Protein AF-A0A0D2MEE6-F1 (afdb_monomer_lite)

Sequence (130 aa):
MAEALAKGLINKGVVTPNQICCTDPVPARKELFKGFGAAAYDTSLEVVHNADVLFVAVKPQHVVVSIAAGVTVEKLLEAAGPEAHVVRVMPNTPCLVGETAAAMCVGGKVRGPRGGARGGVVRGPRVARG

Secondary structure (DSSP, 8-state):
-HHHHHHHHHHTTSS-GGG-EEE-SSHHHHHHHHTTT-EEESSHHHHHHH-SS----S----EEEE--TT--HHHHHHHH-TT-EEEEEE--GGGGGT--EEEEEEES---SS--S--EEEEEPP-----

Structure (mmCIF, N/CA/C/O backbone):
data_AF-A0A0D2MEE6-F1
#
_entry.id   AF-A0A0D2MEE6-F1
#
loop_
_atom_site.group_PDB
_atom_site.id
_atom_site.type_symbol
_atom_site.label_atom_id
_atom_site.label_alt_id
_atom_site.label_comp_id
_atom_site.label_asym_id
_atom_site.label_entity_id
_atom_site.label_seq_id
_atom_site.pdbx_PDB_ins_code
_atom_site.Cartn_x
_atom_site.Cartn_y
_atom_site.Cartn_z
_atom_site.occupancy
_atom_site.B_iso_or_equiv
_atom_site.auth_seq_id
_atom_site.auth_comp_id
_atom_site.auth_asym_id
_atom_site.auth_atom_id
_atom_site.pdbx_PDB_model_num
ATOM 1 N N . MET A 1 1 ? -1.990 13.237 4.046 1.00 82.06 1 MET A N 1
ATOM 2 C CA . MET A 1 1 ? -3.302 12.714 3.610 1.00 82.06 1 MET A CA 1
ATOM 3 C C . MET A 1 1 ? -3.801 11.628 4.555 1.00 82.06 1 MET A C 1
ATOM 5 O O . MET A 1 1 ? -4.826 11.862 5.174 1.00 82.06 1 MET A O 1
ATOM 9 N N . ALA A 1 2 ? -3.062 10.524 4.743 1.00 88.25 2 ALA A N 1
ATOM 10 C CA . ALA A 1 2 ? -3.450 9.425 5.643 1.00 88.25 2 ALA A CA 1
ATOM 11 C C . ALA A 1 2 ? -3.896 9.893 7.043 1.00 88.25 2 ALA A C 1
ATOM 13 O O . ALA A 1 2 ? -4.970 9.536 7.504 1.00 88.25 2 ALA A O 1
ATOM 14 N N . GLU A 1 3 ? -3.104 10.754 7.687 1.00 91.62 3 GLU A N 1
ATOM 15 C CA . GLU A 1 3 ? -3.421 11.305 9.011 1.00 91.62 3 GLU A CA 1
ATOM 16 C C . GLU A 1 3 ? -4.750 12.078 9.041 1.00 91.62 3 GLU A C 1
ATOM 18 O O . GLU A 1 3 ? -5.533 11.926 9.972 1.00 91.62 3 GLU A O 1
ATOM 23 N N . ALA A 1 4 ? -5.017 12.901 8.023 1.00 91.31 4 ALA A N 1
ATOM 24 C CA . ALA A 1 4 ? -6.242 13.694 7.953 1.00 91.31 4 ALA A CA 1
ATOM 25 C C . ALA A 1 4 ? -7.477 12.801 7.767 1.00 91.31 4 ALA A C 1
ATOM 27 O O . ALA A 1 4 ? -8.505 13.049 8.390 1.00 91.31 4 ALA A O 1
ATOM 28 N N . LEU A 1 5 ? -7.354 11.741 6.960 1.00 91.75 5 LEU A N 1
ATOM 29 C CA . LEU A 1 5 ? -8.396 10.725 6.804 1.00 91.75 5 LEU A CA 1
ATOM 30 C C . LEU A 1 5 ? -8.649 9.993 8.126 1.00 91.75 5 LEU A C 1
ATOM 32 O O . LEU A 1 5 ? -9.791 9.934 8.570 1.00 91.75 5 LEU A O 1
ATOM 36 N N . ALA A 1 6 ? -7.591 9.512 8.785 1.00 91.88 6 ALA A N 1
ATOM 37 C CA . ALA A 1 6 ? -7.693 8.819 10.067 1.00 91.88 6 ALA A CA 1
ATOM 38 C C . ALA A 1 6 ? -8.374 9.696 11.130 1.00 91.88 6 ALA A C 1
ATOM 40 O O . ALA A 1 6 ? -9.385 9.297 11.705 1.00 91.88 6 ALA A O 1
ATOM 41 N N . LYS A 1 7 ? -7.892 10.930 11.326 1.00 92.50 7 LYS A N 1
ATOM 42 C CA . LYS A 1 7 ? -8.497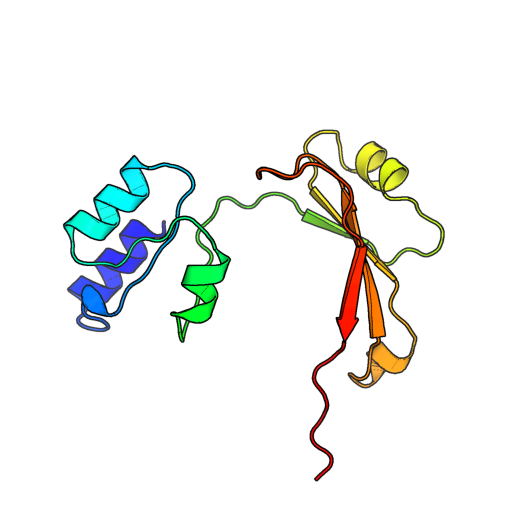 11.892 12.261 1.00 92.50 7 LYS A CA 1
ATOM 43 C C . LYS A 1 7 ? -9.943 12.224 11.892 1.00 92.50 7 LYS A C 1
ATOM 45 O O . LYS A 1 7 ? -10.784 12.316 12.777 1.00 92.50 7 LYS A O 1
ATOM 50 N N . GLY A 1 8 ? -10.250 12.380 10.604 1.00 94.06 8 GLY A N 1
ATOM 51 C CA . GLY A 1 8 ? -11.609 12.641 10.130 1.00 94.06 8 GLY A CA 1
ATOM 52 C C . GLY A 1 8 ? -12.580 11.507 10.464 1.00 94.06 8 GLY A C 1
ATOM 53 O O . GLY A 1 8 ? -13.661 11.771 10.988 1.00 94.06 8 GLY A O 1
ATOM 54 N N . LEU A 1 9 ? -12.182 10.256 10.214 1.00 92.75 9 LEU A N 1
ATOM 55 C CA . LEU A 1 9 ? -12.994 9.073 10.514 1.00 92.75 9 LEU A CA 1
ATOM 56 C C . LEU A 1 9 ? -13.197 8.881 12.023 1.00 92.75 9 LEU A C 1
ATOM 58 O O . LEU A 1 9 ? -14.319 8.603 12.447 1.00 92.75 9 LEU A O 1
ATOM 62 N N . ILE A 1 10 ? -12.148 9.101 12.824 1.00 93.69 10 ILE A N 1
ATOM 63 C CA . ILE A 1 10 ? -12.219 9.044 14.293 1.00 93.69 10 ILE A CA 1
ATOM 64 C C . ILE A 1 10 ? -13.158 10.129 14.828 1.00 93.69 10 ILE A C 1
ATOM 66 O O . ILE A 1 10 ? -14.085 9.834 15.577 1.00 93.69 10 ILE A O 1
ATOM 70 N N . ASN A 1 11 ? -12.985 11.381 14.395 1.00 94.56 11 ASN A N 1
ATOM 71 C CA . ASN A 1 11 ? -13.806 12.506 14.855 1.00 94.56 11 ASN A CA 1
ATOM 72 C C . ASN A 1 11 ? -15.286 12.362 14.470 1.00 94.56 11 ASN A C 1
ATOM 74 O O . ASN A 1 11 ? -16.155 12.913 15.142 1.00 94.56 11 ASN A O 1
ATOM 78 N N . LYS A 1 12 ? -15.584 11.648 13.379 1.00 95.06 12 LYS A N 1
ATOM 79 C CA . LYS A 1 12 ? -16.953 11.328 12.953 1.00 95.06 12 LYS A CA 1
ATOM 80 C C . LYS A 1 12 ? -17.519 10.067 13.615 1.00 95.06 12 LYS A C 1
ATOM 82 O O . LYS A 1 12 ? -18.669 9.738 13.348 1.00 95.06 12 LYS A O 1
ATOM 87 N N . GLY A 1 13 ? -16.742 9.379 14.454 1.00 92.94 13 GLY A N 1
ATOM 88 C CA . GLY A 1 13 ? -17.161 8.159 15.145 1.00 92.94 13 GLY A CA 1
ATOM 89 C C . GLY A 1 13 ? -17.337 6.948 14.226 1.00 92.94 13 GLY A C 1
ATOM 90 O O . GLY A 1 13 ? -18.000 5.993 14.613 1.00 92.94 13 GLY A O 1
ATOM 91 N N . VAL A 1 14 ? -16.774 6.980 13.012 1.00 94.25 14 VAL A N 1
ATOM 92 C CA . VAL A 1 14 ? -16.892 5.876 12.039 1.00 94.25 14 VAL A CA 1
ATOM 93 C C . VAL A 1 14 ? -16.017 4.695 12.452 1.00 94.25 14 VAL A C 1
ATOM 95 O O . VAL A 1 14 ? -16.391 3.543 12.256 1.00 94.25 14 VAL A O 1
ATOM 98 N N . VAL A 1 15 ? -14.852 4.987 13.030 1.00 93.88 15 VAL A N 1
ATOM 99 C CA . VAL A 1 15 ? -13.911 4.001 13.569 1.00 93.88 15 VAL A CA 1
ATOM 100 C C . VAL A 1 15 ? -13.319 4.521 14.873 1.00 93.88 15 VAL A C 1
ATOM 102 O O . VAL A 1 15 ? -13.171 5.729 15.067 1.00 93.88 15 VAL A O 1
ATOM 105 N N . THR A 1 16 ? -12.934 3.609 15.757 1.00 96.12 16 THR A N 1
ATOM 106 C CA . THR A 1 16 ? -12.096 3.912 16.923 1.00 96.12 16 THR A CA 1
ATOM 107 C C . THR A 1 16 ? -10.613 3.808 16.549 1.00 96.12 16 THR A C 1
ATOM 109 O O . THR A 1 16 ? -10.278 3.117 15.585 1.00 96.12 16 THR A O 1
ATOM 112 N N . PRO A 1 17 ? -9.687 4.449 17.285 1.00 94.38 17 PRO A N 1
ATOM 113 C CA . PRO A 1 17 ? -8.271 4.388 16.927 1.00 94.38 17 PRO A CA 1
ATOM 114 C C . PRO A 1 17 ? -7.681 2.975 16.860 1.00 94.38 17 PRO A C 1
ATOM 116 O O . PRO A 1 17 ? -6.898 2.690 15.959 1.00 94.38 17 PRO A O 1
ATOM 119 N N . ASN A 1 18 ? -8.125 2.070 17.738 1.00 94.94 18 ASN A N 1
ATOM 120 C CA . ASN A 1 18 ? -7.678 0.671 17.762 1.00 94.94 18 ASN A CA 1
ATOM 121 C C . ASN A 1 18 ? -8.131 -0.129 16.525 1.00 94.94 18 ASN A C 1
ATOM 123 O O . ASN A 1 18 ? -7.625 -1.220 16.287 1.00 94.94 18 ASN A O 1
ATOM 127 N N . GLN A 1 19 ? -9.081 0.397 15.744 1.00 94.75 19 GLN A N 1
ATOM 128 C CA . GLN A 1 19 ? -9.529 -0.177 14.468 1.00 94.75 19 GLN A CA 1
ATOM 129 C C . GLN A 1 19 ? -8.741 0.372 13.269 1.00 94.75 19 GLN A C 1
ATOM 131 O O . GLN A 1 19 ? -9.082 0.091 12.122 1.00 94.75 19 GLN A O 1
ATOM 136 N N . ILE A 1 20 ? -7.703 1.175 13.510 1.00 95.88 20 ILE A N 1
ATOM 137 C CA . ILE A 1 20 ? -6.815 1.693 12.474 1.00 95.88 20 ILE A CA 1
ATOM 138 C C . ILE A 1 20 ? -5.452 1.023 12.616 1.00 95.88 20 ILE A C 1
ATOM 140 O O . ILE A 1 20 ? -4.848 1.015 13.690 1.00 95.88 20 ILE A O 1
ATOM 144 N N . CYS A 1 21 ? -4.921 0.547 11.492 1.00 95.94 21 CYS A N 1
ATOM 145 C CA . CYS A 1 21 ? -3.516 0.198 11.365 1.00 95.94 21 CYS A CA 1
ATOM 146 C C . CYS A 1 21 ? -2.846 0.932 10.200 1.00 95.94 21 CYS A C 1
ATOM 148 O O . CYS A 1 21 ? -3.488 1.242 9.194 1.00 95.94 21 CYS A O 1
ATOM 150 N N . CYS A 1 22 ? -1.545 1.195 10.307 1.00 95.06 22 CYS A N 1
ATOM 151 C CA . CYS A 1 22 ? -0.787 1.873 9.262 1.00 95.06 22 CYS A CA 1
ATOM 152 C C . CYS A 1 22 ? 0.643 1.348 9.111 1.00 95.06 22 CYS A C 1
ATOM 154 O O . CYS A 1 22 ? 1.204 0.708 9.996 1.00 95.06 22 CYS A O 1
ATOM 156 N N . THR A 1 23 ? 1.278 1.722 8.007 1.00 94.38 23 THR A N 1
ATOM 157 C CA . THR A 1 23 ? 2.729 1.658 7.837 1.00 94.38 23 THR A CA 1
ATOM 158 C C . THR A 1 23 ? 3.180 2.905 7.087 1.00 94.38 23 THR A C 1
ATOM 160 O O . THR A 1 23 ? 2.443 3.438 6.255 1.00 94.38 23 THR A O 1
ATOM 163 N N . ASP A 1 24 ? 4.372 3.397 7.400 1.00 92.69 24 ASP A N 1
ATOM 164 C CA . ASP A 1 24 ? 4.991 4.514 6.695 1.00 92.69 24 ASP A CA 1
ATOM 165 C C . ASP A 1 24 ? 6.520 4.350 6.765 1.00 92.69 24 ASP A C 1
ATOM 167 O O . ASP A 1 24 ? 7.044 3.985 7.827 1.00 92.69 24 ASP A O 1
ATOM 171 N N . PRO A 1 25 ? 7.261 4.601 5.668 1.00 88.50 25 PRO A N 1
ATOM 172 C CA . PRO A 1 25 ? 8.723 4.550 5.680 1.00 88.50 25 PRO A CA 1
ATOM 173 C C . PRO A 1 25 ? 9.366 5.599 6.600 1.00 88.50 25 PRO A C 1
ATOM 175 O O . PRO A 1 25 ? 10.539 5.459 6.943 1.00 88.50 25 PRO A O 1
ATOM 178 N N . VAL A 1 26 ? 8.649 6.659 6.980 1.00 90.62 26 VAL A N 1
ATOM 179 C CA . VAL A 1 26 ? 9.125 7.698 7.898 1.00 90.62 26 VAL A CA 1
ATOM 180 C C . VAL A 1 26 ? 8.734 7.323 9.337 1.00 90.62 26 VAL A C 1
ATOM 182 O O . VAL A 1 26 ? 7.549 7.375 9.670 1.00 90.62 26 VAL A O 1
ATOM 185 N N . PRO A 1 27 ? 9.689 7.019 10.242 1.00 93.31 27 PRO A N 1
ATOM 186 C CA . PRO A 1 27 ? 9.378 6.577 11.608 1.00 93.31 27 PRO A CA 1
ATOM 187 C C . PRO A 1 27 ? 8.490 7.551 12.387 1.00 93.31 27 PRO A C 1
ATOM 189 O O . PRO A 1 27 ? 7.534 7.132 13.030 1.00 93.31 27 PRO A O 1
ATOM 192 N N . ALA A 1 28 ? 8.726 8.859 12.244 1.00 94.19 28 ALA A N 1
ATOM 193 C CA . ALA A 1 28 ? 7.911 9.891 12.886 1.00 94.19 28 ALA A CA 1
ATOM 194 C C . ALA A 1 28 ? 6.422 9.827 12.491 1.00 94.19 28 ALA A C 1
ATOM 196 O O . ALA A 1 28 ? 5.559 10.190 13.285 1.00 94.19 28 ALA A O 1
ATOM 197 N N . ARG A 1 29 ? 6.096 9.346 11.280 1.00 92.88 29 ARG A N 1
ATOM 198 C CA . ARG A 1 29 ? 4.704 9.156 10.843 1.00 92.88 29 ARG A CA 1
ATOM 199 C C . ARG A 1 29 ? 4.059 7.954 11.527 1.00 92.88 29 ARG A C 1
ATOM 201 O O . ARG A 1 29 ? 2.901 8.054 11.914 1.00 92.88 29 ARG A O 1
ATOM 208 N N . LYS A 1 30 ? 4.805 6.866 11.740 1.00 94.69 30 LYS A N 1
ATOM 209 C CA . LYS A 1 30 ? 4.330 5.716 12.526 1.00 94.69 30 LYS A CA 1
ATOM 210 C C . LYS A 1 30 ? 4.064 6.110 13.979 1.00 94.69 30 LYS A C 1
ATOM 212 O O . LYS A 1 30 ? 3.001 5.793 14.501 1.00 94.69 30 LYS A O 1
ATOM 217 N N . GLU A 1 31 ? 4.978 6.857 14.598 1.00 95.69 31 GLU A N 1
ATOM 218 C CA . GLU A 1 31 ? 4.803 7.341 15.976 1.00 95.69 31 GLU A CA 1
ATOM 219 C C . GLU A 1 31 ? 3.612 8.296 16.114 1.00 95.69 31 GLU A C 1
ATOM 221 O O . GLU A 1 31 ? 2.866 8.213 17.085 1.00 95.69 31 GLU A O 1
ATOM 226 N N . LEU A 1 32 ? 3.359 9.139 15.109 1.00 94.62 32 LEU A N 1
ATOM 227 C CA . LEU A 1 32 ? 2.168 9.988 15.078 1.00 94.62 32 LEU A CA 1
ATOM 228 C C . LEU A 1 32 ? 0.868 9.166 15.123 1.00 94.62 32 LEU A C 1
ATOM 230 O O . LEU A 1 32 ? -0.061 9.551 15.829 1.00 94.62 32 LEU A O 1
ATOM 234 N N . PHE A 1 33 ? 0.800 8.048 14.394 1.00 95.69 33 PHE A N 1
ATOM 235 C CA . PHE A 1 33 ? -0.371 7.164 14.390 1.00 95.69 33 PHE A CA 1
ATOM 236 C C . PHE A 1 33 ? -0.520 6.382 15.697 1.00 95.69 33 PHE A C 1
ATOM 238 O O . PHE A 1 33 ? -1.619 6.313 16.253 1.00 95.69 33 PHE A O 1
ATOM 245 N N . LYS A 1 34 ? 0.589 5.876 16.247 1.00 95.38 34 LYS A N 1
ATOM 246 C CA . LYS A 1 34 ? 0.598 5.287 17.594 1.00 95.38 34 LYS A CA 1
ATOM 247 C C . LYS A 1 34 ? 0.114 6.282 18.648 1.00 95.38 34 LYS A C 1
ATOM 249 O O . LYS A 1 34 ? -0.629 5.901 19.545 1.00 95.38 34 LYS A O 1
ATOM 254 N N . GLY A 1 35 ? 0.477 7.559 18.508 1.00 94.25 35 GLY A N 1
ATOM 255 C CA . GLY A 1 35 ? 0.121 8.631 19.438 1.00 94.25 35 GLY A CA 1
ATOM 256 C C . GLY A 1 35 ? -1.382 8.866 19.603 1.00 94.25 35 GLY A C 1
ATOM 257 O O . GLY A 1 35 ? -1.793 9.384 20.636 1.00 94.25 35 GLY A O 1
ATOM 258 N N . PHE A 1 36 ? -2.211 8.461 18.636 1.00 92.44 36 PHE A N 1
ATOM 259 C CA . PHE A 1 36 ? -3.668 8.476 18.791 1.00 92.44 36 PHE A CA 1
ATOM 260 C C . PHE A 1 36 ? -4.292 7.090 18.981 1.00 92.44 36 PHE A C 1
ATOM 262 O O . PHE A 1 36 ? -5.511 7.011 19.049 1.00 92.44 36 PHE A O 1
ATOM 269 N N . GLY A 1 37 ? -3.494 6.025 19.120 1.00 93.25 37 GLY A N 1
ATOM 270 C CA . GLY A 1 37 ? -3.958 4.670 19.448 1.00 93.25 37 GLY A CA 1
ATOM 271 C C . GLY A 1 37 ? -4.040 3.693 18.272 1.00 93.25 37 GLY A C 1
ATOM 272 O O . GLY A 1 37 ? -4.587 2.608 18.434 1.00 93.25 37 GLY A O 1
ATOM 273 N N . ALA A 1 38 ? -3.512 4.042 17.094 1.00 95.75 38 ALA A N 1
ATOM 274 C CA . ALA A 1 38 ? -3.477 3.127 15.953 1.00 95.75 38 ALA A CA 1
ATOM 275 C C . ALA A 1 38 ? -2.277 2.166 16.012 1.00 95.75 38 ALA A C 1
ATOM 277 O O . ALA A 1 38 ? -1.190 2.524 16.478 1.00 95.75 38 ALA A O 1
ATOM 278 N N . ALA A 1 39 ? -2.442 0.958 15.468 1.00 95.94 39 ALA A N 1
ATOM 279 C CA . ALA A 1 39 ? -1.334 0.023 15.282 1.00 95.94 39 ALA A CA 1
ATOM 280 C C . ALA A 1 39 ? -0.431 0.486 14.127 1.00 95.94 39 ALA A C 1
ATOM 282 O O . ALA A 1 39 ? -0.914 0.865 13.060 1.00 95.94 39 ALA A O 1
ATOM 283 N N . ALA A 1 40 ? 0.890 0.440 14.303 1.00 95.81 40 ALA A N 1
ATOM 284 C CA . ALA A 1 40 ? 1.834 0.800 13.248 1.00 95.81 40 ALA A CA 1
ATOM 285 C C . ALA A 1 40 ? 2.842 -0.323 13.000 1.00 95.81 40 ALA A C 1
ATOM 287 O O . ALA A 1 40 ? 3.522 -0.756 13.928 1.00 95.81 40 ALA A O 1
ATOM 288 N N . TYR A 1 41 ? 2.954 -0.741 11.740 1.00 95.44 41 TYR A N 1
ATOM 289 C CA . TYR A 1 41 ? 3.782 -1.862 11.298 1.00 95.44 41 TYR A CA 1
ATOM 290 C C . TYR A 1 41 ? 4.975 -1.412 10.451 1.00 95.44 41 TYR A C 1
ATOM 292 O O . TYR A 1 41 ? 4.987 -0.317 9.869 1.00 95.44 41 TYR A O 1
ATOM 300 N N . ASP A 1 42 ? 5.977 -2.283 10.345 1.00 89.31 42 ASP A N 1
ATOM 301 C CA . ASP A 1 42 ? 7.199 -2.019 9.584 1.00 89.31 42 ASP A CA 1
ATOM 302 C C . ASP A 1 42 ? 7.062 -2.348 8.098 1.00 89.31 42 ASP A C 1
ATOM 304 O O . ASP A 1 42 ? 7.781 -1.772 7.277 1.00 89.31 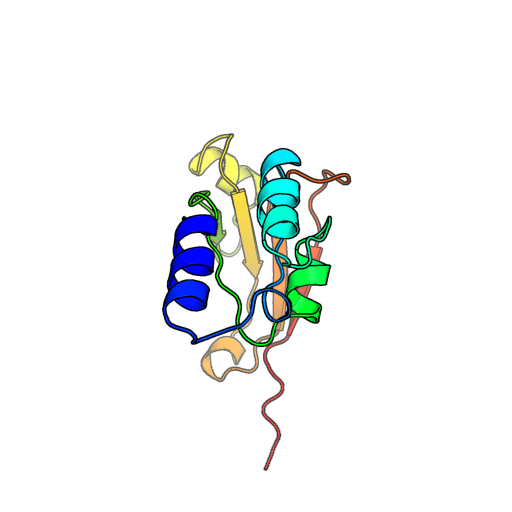42 ASP A O 1
ATOM 308 N N . THR A 1 43 ? 6.120 -3.222 7.733 1.00 82.75 43 THR A N 1
ATOM 309 C CA . THR A 1 43 ? 5.890 -3.605 6.339 1.00 82.75 43 THR A CA 1
ATOM 310 C C . THR A 1 43 ? 4.449 -3.378 5.888 1.00 82.75 43 THR A C 1
ATOM 312 O O . THR A 1 43 ? 3.491 -3.474 6.654 1.00 82.75 43 THR A O 1
ATOM 315 N N . SER A 1 44 ? 4.274 -3.123 4.588 1.00 85.75 44 SER A N 1
ATOM 316 C CA . SER A 1 44 ? 2.944 -3.035 3.971 1.00 85.75 44 SER A CA 1
ATOM 317 C C . SER A 1 44 ? 2.190 -4.360 3.985 1.00 85.75 44 SER A C 1
ATOM 319 O O . SER A 1 44 ? 0.965 -4.352 4.012 1.00 85.75 44 SER A O 1
ATOM 321 N N . LEU A 1 45 ? 2.906 -5.487 3.990 1.00 83.50 45 LEU A N 1
ATOM 322 C CA . LEU A 1 45 ? 2.295 -6.812 4.013 1.00 83.50 45 LEU A CA 1
ATOM 323 C C . LEU A 1 45 ? 1.538 -7.050 5.326 1.00 83.50 45 LEU A C 1
ATOM 325 O O . LEU A 1 45 ? 0.416 -7.544 5.299 1.00 83.50 45 LEU A O 1
ATOM 329 N N . GLU A 1 46 ? 2.105 -6.631 6.458 1.00 88.88 46 GLU A N 1
ATOM 330 C CA . GLU A 1 46 ? 1.438 -6.719 7.762 1.00 88.88 46 GLU A CA 1
ATOM 331 C C . GLU A 1 46 ? 0.148 -5.893 7.805 1.00 88.88 46 GLU A C 1
ATOM 333 O O . GLU A 1 46 ? -0.871 -6.389 8.274 1.00 88.88 46 GLU A O 1
ATOM 338 N N . VAL A 1 47 ? 0.149 -4.672 7.258 1.00 89.31 47 VAL A N 1
ATOM 339 C CA . VAL A 1 47 ? -1.071 -3.847 7.168 1.00 89.31 47 VAL A CA 1
ATOM 340 C C . VAL A 1 47 ? -2.140 -4.539 6.327 1.00 89.31 47 VAL A C 1
ATOM 342 O O . VAL A 1 47 ? -3.288 -4.606 6.745 1.00 89.31 47 VAL A O 1
ATOM 345 N N . VAL A 1 48 ? -1.770 -5.082 5.164 1.00 83.44 48 VAL A N 1
ATOM 346 C CA . VAL A 1 48 ? -2.713 -5.779 4.272 1.00 83.44 48 VAL A CA 1
ATOM 347 C C . VAL A 1 48 ? -3.324 -7.008 4.946 1.00 83.44 48 VAL A C 1
ATOM 349 O O . VAL A 1 48 ? -4.497 -7.287 4.736 1.00 83.44 48 VAL A O 1
ATOM 352 N N . HIS A 1 49 ? -2.561 -7.728 5.771 1.00 88.12 49 HIS A N 1
ATOM 353 C CA . HIS A 1 49 ? -3.078 -8.889 6.496 1.00 88.12 49 HIS A CA 1
ATOM 354 C C . HIS A 1 49 ? -4.018 -8.540 7.655 1.00 88.12 49 HIS A C 1
ATOM 356 O O . HIS A 1 49 ? -4.837 -9.380 8.016 1.00 88.12 49 HIS A O 1
ATOM 362 N N . ASN A 1 50 ? -3.898 -7.347 8.241 1.00 87.06 50 ASN A N 1
ATOM 363 C CA . ASN A 1 50 ? -4.671 -6.938 9.420 1.00 87.06 50 ASN A CA 1
ATOM 364 C C . ASN A 1 50 ? -5.798 -5.936 9.100 1.00 87.06 50 ASN A C 1
ATOM 366 O O . ASN A 1 50 ? -6.470 -5.478 10.021 1.00 87.06 50 ASN A O 1
ATOM 370 N N . ALA A 1 51 ? -5.997 -5.568 7.830 1.00 84.19 51 ALA A N 1
ATOM 371 C CA . ALA A 1 51 ? -6.988 -4.577 7.418 1.00 84.19 51 ALA A CA 1
ATOM 372 C C . ALA A 1 51 ? -8.104 -5.195 6.567 1.00 84.19 51 ALA A C 1
ATOM 374 O O . ALA A 1 51 ? -7.831 -5.834 5.553 1.00 84.19 51 ALA A O 1
ATOM 375 N N . ASP A 1 52 ? -9.358 -4.900 6.915 1.00 86.94 52 ASP A N 1
ATOM 376 C CA . ASP A 1 52 ? -10.522 -5.225 6.076 1.00 86.94 52 ASP A CA 1
ATOM 377 C C . ASP A 1 52 ? -10.684 -4.238 4.906 1.00 86.94 52 ASP A C 1
ATOM 379 O O . ASP A 1 52 ? -11.140 -4.594 3.819 1.00 86.94 52 ASP A O 1
ATOM 383 N N . VAL A 1 53 ? -10.300 -2.973 5.119 1.00 88.06 53 VAL A N 1
ATOM 384 C CA . VAL A 1 53 ? -10.372 -1.890 4.128 1.00 88.06 53 VAL A CA 1
ATOM 385 C C . VAL A 1 53 ? -9.029 -1.172 4.064 1.00 88.06 53 VAL A C 1
ATOM 387 O O . VAL A 1 53 ? -8.513 -0.701 5.077 1.00 88.06 53 VAL A O 1
ATOM 390 N N . LEU A 1 54 ? -8.471 -1.046 2.856 1.00 87.38 54 LEU A N 1
ATOM 391 C CA . LEU A 1 54 ? -7.153 -0.452 2.636 1.00 87.38 54 LEU A CA 1
ATOM 392 C C . LEU A 1 54 ? -7.245 0.929 1.975 1.00 87.38 54 LEU A C 1
ATOM 394 O O . LEU A 1 54 ? -7.734 1.066 0.855 1.00 87.38 54 LEU A O 1
ATOM 398 N N . PHE A 1 55 ? -6.667 1.941 2.628 1.00 83.69 55 PHE A N 1
ATOM 399 C CA . PHE A 1 55 ? -6.447 3.267 2.047 1.00 83.69 55 PHE A CA 1
ATOM 400 C C . PHE A 1 55 ? -4.977 3.448 1.662 1.00 83.69 55 PHE A C 1
ATOM 402 O O . PHE A 1 55 ? -4.104 3.595 2.518 1.00 83.69 55 PHE A O 1
ATOM 409 N N . VAL A 1 56 ? -4.692 3.492 0.361 1.00 83.69 56 VAL A N 1
ATOM 410 C CA . VAL A 1 56 ? -3.336 3.729 -0.152 1.00 83.69 56 VAL A CA 1
ATOM 411 C C . VAL A 1 56 ? -3.105 5.234 -0.306 1.00 83.69 56 VAL A C 1
ATOM 413 O O . VAL A 1 56 ? -3.412 5.830 -1.332 1.00 83.69 56 VAL A O 1
ATOM 416 N N . ALA A 1 57 ? -2.569 5.863 0.741 1.00 83.56 57 ALA A N 1
ATOM 417 C CA . ALA A 1 57 ? -2.358 7.314 0.820 1.00 83.56 57 ALA A CA 1
ATOM 418 C C . ALA A 1 57 ? -0.878 7.719 0.656 1.00 83.56 57 ALA A C 1
ATOM 420 O O . ALA A 1 57 ? -0.370 8.586 1.376 1.00 83.56 57 ALA A O 1
ATOM 421 N N . VAL A 1 58 ? -0.182 7.074 -0.283 1.00 82.44 58 VAL A N 1
ATOM 422 C CA . VAL A 1 58 ? 1.206 7.390 -0.657 1.00 82.44 58 VAL A CA 1
ATOM 423 C C . VAL A 1 58 ? 1.246 8.424 -1.783 1.00 82.44 58 VAL A C 1
ATOM 425 O O . VAL A 1 58 ? 0.264 8.617 -2.499 1.00 82.44 58 VAL A O 1
ATOM 428 N N . LYS A 1 59 ? 2.386 9.104 -1.962 1.00 72.19 59 LYS A N 1
ATOM 429 C CA . LYS A 1 59 ? 2.586 9.930 -3.163 1.00 72.19 59 LYS A CA 1
ATOM 430 C C . LYS A 1 59 ? 2.484 9.028 -4.401 1.00 72.19 59 LYS A C 1
ATOM 432 O O . LYS A 1 59 ? 3.077 7.948 -4.366 1.00 72.19 59 LYS A O 1
ATOM 437 N N . PRO A 1 60 ? 1.802 9.455 -5.478 1.00 60.06 60 PRO A N 1
ATOM 438 C CA . PRO A 1 60 ? 1.812 8.709 -6.725 1.00 60.06 60 PRO A CA 1
ATOM 439 C C . PRO A 1 60 ? 3.258 8.609 -7.214 1.00 60.06 60 PRO A C 1
ATOM 441 O O . PRO A 1 60 ? 3.895 9.601 -7.561 1.00 60.06 60 PRO A O 1
ATOM 444 N N . GLN A 1 61 ? 3.794 7.399 -7.168 1.00 62.47 61 GLN A N 1
ATOM 445 C CA . GLN A 1 61 ? 4.992 7.024 -7.896 1.00 62.47 61 GLN A CA 1
ATOM 446 C C . GLN A 1 61 ? 4.487 6.565 -9.260 1.00 62.47 61 GLN A C 1
ATOM 448 O O . GLN A 1 61 ? 3.597 5.718 -9.321 1.00 62.47 61 GLN A O 1
ATOM 453 N N . HIS A 1 62 ? 4.969 7.160 -10.351 1.00 66.31 62 HIS A N 1
ATOM 454 C CA . HIS A 1 62 ? 4.583 6.699 -11.681 1.00 66.31 62 HIS A CA 1
ATOM 455 C C . HIS A 1 62 ? 5.093 5.267 -11.860 1.00 66.31 62 HIS A C 1
ATOM 457 O O . HIS A 1 62 ? 6.301 5.027 -11.930 1.00 66.31 62 HIS A O 1
ATOM 463 N N . VAL A 1 63 ? 4.158 4.317 -11.880 1.00 75.00 63 VAL A N 1
ATOM 464 C CA . VAL A 1 63 ? 4.432 2.917 -12.189 1.00 75.00 63 VAL A CA 1
ATOM 465 C C . VAL A 1 63 ? 4.033 2.676 -13.636 1.00 75.00 63 VAL A C 1
ATOM 467 O O . VAL A 1 63 ? 2.863 2.793 -13.994 1.00 75.00 63 VAL A O 1
ATOM 470 N N . VAL A 1 64 ? 5.006 2.331 -14.468 1.00 79.31 64 VAL A N 1
ATOM 471 C CA . VAL A 1 64 ? 4.783 1.912 -15.848 1.00 79.31 64 VAL A CA 1
ATOM 472 C C . VAL A 1 64 ? 4.477 0.423 -15.849 1.00 79.31 64 VAL A C 1
ATOM 474 O O . VAL A 1 64 ? 5.333 -0.393 -15.513 1.00 79.31 64 VAL A O 1
ATOM 477 N N . VAL A 1 65 ? 3.256 0.063 -16.241 1.00 85.06 65 VAL A N 1
ATOM 478 C CA . VAL A 1 65 ? 2.859 -1.334 -16.438 1.00 85.06 65 VAL A CA 1
ATOM 479 C C . VAL A 1 65 ? 2.868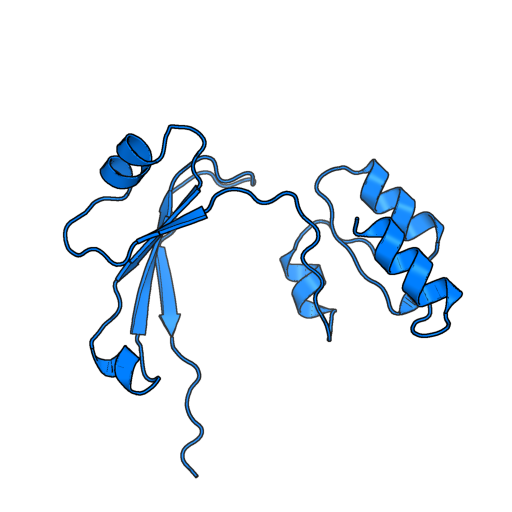 -1.642 -17.930 1.00 85.06 65 VAL A C 1
ATOM 481 O O . VAL A 1 65 ? 2.205 -0.954 -18.701 1.00 85.06 65 VAL A O 1
ATOM 484 N N . SER A 1 66 ? 3.609 -2.668 -18.351 1.00 83.88 66 SER A N 1
ATOM 485 C CA . SER A 1 66 ? 3.700 -3.060 -19.763 1.00 83.88 66 SER A CA 1
ATOM 486 C C . SER A 1 66 ? 3.349 -4.526 -19.973 1.00 83.88 66 SER A C 1
ATOM 488 O O . SER A 1 66 ? 3.909 -5.400 -19.313 1.00 83.88 66 SER A O 1
ATOM 490 N N . ILE A 1 67 ? 2.466 -4.779 -20.943 1.00 88.62 67 ILE A N 1
ATOM 491 C CA . ILE A 1 67 ? 2.143 -6.117 -21.464 1.00 88.62 67 ILE A CA 1
ATOM 492 C C . ILE A 1 67 ? 2.765 -6.394 -22.838 1.00 88.62 67 ILE A C 1
ATOM 494 O O . ILE A 1 67 ? 2.459 -7.402 -23.472 1.00 88.62 67 ILE A O 1
ATOM 498 N N . ALA A 1 68 ? 3.620 -5.488 -23.323 1.00 85.69 68 ALA A N 1
ATOM 499 C CA . ALA A 1 68 ? 4.189 -5.584 -24.658 1.00 85.69 68 ALA A CA 1
ATOM 500 C C . ALA A 1 68 ? 5.091 -6.825 -24.787 1.00 85.69 68 ALA A C 1
ATOM 502 O O . ALA A 1 68 ? 6.085 -6.994 -24.068 1.00 85.69 68 ALA A O 1
ATOM 503 N N . ALA A 1 69 ? 4.751 -7.698 -25.736 1.00 84.62 69 ALA A N 1
ATOM 504 C CA . ALA A 1 69 ? 5.573 -8.849 -26.077 1.00 84.62 69 ALA A CA 1
ATOM 505 C C . ALA A 1 69 ? 6.924 -8.384 -26.651 1.00 84.62 69 ALA A C 1
ATOM 507 O O . ALA A 1 69 ? 6.997 -7.419 -27.406 1.00 84.62 69 ALA A O 1
ATOM 508 N N . GLY A 1 70 ? 8.011 -9.059 -26.271 1.00 85.56 70 GLY A N 1
ATOM 509 C CA . GLY A 1 70 ? 9.357 -8.768 -26.788 1.00 85.56 70 GLY A CA 1
ATOM 510 C C . GLY A 1 70 ? 10.038 -7.487 -26.273 1.00 85.56 70 GLY A C 1
ATOM 511 O O . GLY A 1 70 ? 11.204 -7.270 -26.593 1.00 85.56 70 GLY A O 1
ATOM 512 N N . VAL A 1 71 ? 9.385 -6.660 -25.448 1.00 89.12 71 VAL A N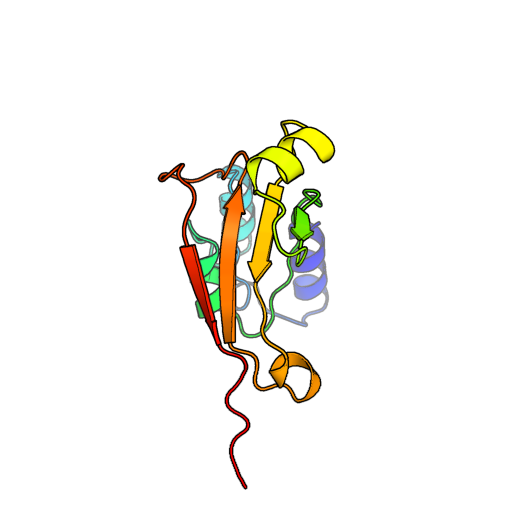 1
ATOM 513 C CA . VAL A 1 71 ? 9.999 -5.436 -24.894 1.00 89.12 71 VAL A CA 1
ATOM 514 C C . VAL A 1 71 ? 10.599 -5.712 -23.519 1.00 89.12 71 VAL A C 1
ATOM 516 O O . VAL A 1 71 ? 9.883 -6.089 -22.597 1.00 89.12 71 VAL A O 1
ATOM 519 N N . THR A 1 72 ? 11.912 -5.544 -23.364 1.00 88.56 72 THR A N 1
ATOM 520 C CA . THR A 1 72 ? 12.599 -5.832 -22.096 1.00 88.56 72 THR A CA 1
ATOM 52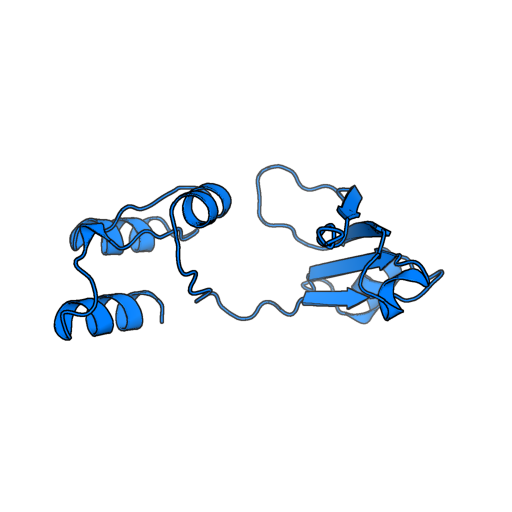1 C C . THR A 1 72 ? 12.370 -4.745 -21.046 1.00 88.56 72 THR A C 1
ATOM 523 O O . THR A 1 72 ? 11.981 -3.623 -21.368 1.00 88.56 72 THR A O 1
ATOM 526 N N . VAL A 1 73 ? 12.603 -5.077 -19.772 1.00 86.31 73 VAL A N 1
ATOM 527 C CA . VAL A 1 73 ? 12.445 -4.122 -18.662 1.00 86.31 73 VAL A CA 1
ATOM 528 C C . VAL A 1 73 ? 13.432 -2.962 -18.800 1.00 86.31 73 VAL A C 1
ATOM 530 O O . VAL A 1 73 ? 13.081 -1.827 -18.502 1.00 86.31 73 VAL A O 1
ATOM 533 N N . GLU A 1 74 ? 14.624 -3.222 -19.329 1.00 87.75 74 GLU A N 1
ATOM 534 C CA . GLU A 1 74 ? 15.665 -2.223 -19.580 1.00 87.75 74 GLU A CA 1
ATOM 535 C C . GLU A 1 74 ? 15.197 -1.187 -20.606 1.00 87.75 74 GLU A C 1
ATOM 537 O O . GLU A 1 74 ? 15.283 0.007 -20.342 1.00 87.75 74 GLU A O 1
ATOM 542 N N . LYS A 1 75 ? 14.602 -1.632 -21.724 1.00 88.88 75 LYS A N 1
ATOM 543 C CA . LYS A 1 75 ? 14.028 -0.732 -22.740 1.00 88.88 75 LYS A CA 1
ATOM 544 C C . LYS A 1 75 ? 12.871 0.102 -22.190 1.00 88.88 75 LYS A C 1
ATOM 546 O O . LYS A 1 75 ? 12.702 1.258 -22.563 1.00 88.88 75 LYS A O 1
ATOM 551 N N . LEU A 1 76 ? 12.065 -0.482 -21.302 1.00 86.69 76 LEU A N 1
ATOM 552 C CA . LEU A 1 76 ? 10.976 0.238 -20.638 1.00 86.69 76 LEU A CA 1
ATOM 553 C C . LEU A 1 76 ? 11.511 1.301 -19.676 1.00 86.69 76 LEU A C 1
ATOM 555 O O . LEU A 1 76 ? 10.958 2.393 -19.630 1.00 86.69 76 LEU A O 1
ATOM 559 N N . LEU A 1 77 ? 12.580 1.007 -18.934 1.00 86.25 77 LEU A N 1
ATOM 560 C CA . LEU A 1 77 ? 13.229 1.967 -18.039 1.00 86.25 77 LEU A CA 1
ATOM 561 C C . LEU A 1 77 ? 13.922 3.095 -18.811 1.00 86.25 77 LEU A C 1
ATOM 563 O O . LEU A 1 77 ? 13.811 4.251 -18.413 1.00 86.25 77 LEU A O 1
ATOM 567 N N . GLU A 1 78 ? 14.584 2.780 -19.926 1.00 87.38 78 GLU A N 1
ATOM 568 C CA . GLU A 1 78 ? 15.191 3.777 -20.817 1.00 87.38 78 GLU A CA 1
ATOM 569 C C . GLU A 1 78 ? 14.139 4.766 -21.341 1.00 87.38 78 GLU A C 1
ATOM 571 O O . GLU A 1 78 ? 14.347 5.976 -21.292 1.00 87.38 78 GLU A O 1
ATOM 576 N N . ALA A 1 79 ? 12.975 4.261 -21.762 1.00 85.81 79 ALA A N 1
ATOM 577 C CA . ALA A 1 79 ? 11.883 5.092 -22.262 1.00 85.81 79 ALA A CA 1
ATOM 578 C C . ALA A 1 79 ? 11.134 5.859 -21.155 1.00 85.81 79 ALA A C 1
ATOM 580 O O . ALA A 1 79 ? 10.705 6.992 -21.369 1.00 85.81 79 ALA A O 1
ATOM 581 N N . ALA A 1 80 ? 10.942 5.248 -19.983 1.00 82.12 80 ALA A N 1
ATOM 582 C CA . ALA A 1 80 ? 10.172 5.828 -18.881 1.00 82.12 80 ALA A CA 1
ATOM 583 C C . ALA A 1 80 ? 10.983 6.794 -18.000 1.00 82.12 80 ALA A C 1
ATOM 585 O O . ALA A 1 80 ? 10.403 7.582 -17.251 1.00 82.12 80 ALA A O 1
ATOM 586 N N . GLY A 1 81 ? 12.312 6.735 -18.087 1.00 78.94 81 GLY A N 1
ATOM 587 C CA . GLY A 1 81 ? 13.238 7.534 -17.297 1.00 78.94 81 GLY A CA 1
ATOM 588 C C . GLY A 1 81 ? 13.810 6.785 -16.083 1.00 78.94 81 GLY A C 1
ATOM 589 O O . GLY A 1 81 ? 13.204 5.847 -15.562 1.00 78.94 81 GLY A O 1
ATOM 590 N N . PRO A 1 82 ? 14.981 7.220 -15.582 1.00 69.38 82 PRO A N 1
ATOM 591 C CA . PRO A 1 82 ? 15.781 6.475 -14.601 1.00 69.38 82 PRO A CA 1
ATOM 592 C C . PRO A 1 82 ? 15.132 6.328 -13.215 1.00 69.38 82 PRO A C 1
ATOM 594 O O . PRO A 1 82 ? 15.501 5.436 -12.453 1.00 69.38 82 PRO A O 1
ATOM 597 N N . GLU A 1 83 ? 14.159 7.178 -12.882 1.00 74.44 83 GLU A N 1
ATOM 598 C CA . GLU A 1 83 ? 13.411 7.119 -11.618 1.00 74.44 83 GLU A CA 1
ATOM 599 C C . GLU A 1 83 ? 12.062 6.388 -11.755 1.00 74.44 83 GLU A C 1
ATOM 601 O O . GLU A 1 83 ? 11.301 6.314 -10.791 1.00 74.44 83 GLU A O 1
ATOM 606 N N . ALA A 1 84 ? 11.742 5.847 -12.936 1.00 76.81 84 ALA A N 1
ATOM 607 C CA . ALA A 1 84 ? 10.497 5.125 -13.155 1.00 76.81 84 ALA A CA 1
ATOM 608 C C . ALA A 1 84 ? 10.498 3.760 -12.454 1.00 76.81 84 ALA A C 1
ATOM 610 O O . ALA A 1 84 ? 11.497 3.036 -12.418 1.00 76.81 84 ALA A O 1
ATOM 611 N N . HIS A 1 85 ? 9.331 3.374 -11.944 1.00 80.50 85 HIS A N 1
ATOM 612 C CA . HIS A 1 85 ? 9.078 2.013 -11.490 1.00 80.50 85 HIS A CA 1
ATOM 613 C C . HIS A 1 85 ? 8.381 1.257 -12.616 1.00 80.50 85 HIS A C 1
ATOM 615 O O . HIS A 1 85 ? 7.343 1.701 -13.098 1.00 80.50 85 HIS A O 1
ATOM 621 N N . VAL A 1 86 ? 8.926 0.120 -13.042 1.00 81.75 86 VAL A N 1
ATOM 622 C CA . VAL A 1 86 ? 8.369 -0.661 -14.153 1.00 81.75 86 VAL A CA 1
ATOM 623 C C . VAL A 1 86 ? 7.881 -2.011 -13.647 1.00 81.75 86 VAL A C 1
ATOM 625 O O . VAL A 1 86 ? 8.607 -2.724 -12.956 1.00 81.75 86 VAL A O 1
ATOM 628 N N . VAL A 1 87 ? 6.669 -2.391 -14.043 1.00 86.69 87 VAL A N 1
ATOM 629 C CA . VAL A 1 87 ? 6.135 -3.749 -13.911 1.00 86.69 87 VAL A CA 1
ATOM 630 C C . VAL A 1 87 ? 5.848 -4.273 -15.313 1.00 86.69 87 VAL A C 1
ATOM 632 O O . VAL A 1 87 ? 4.949 -3.793 -16.001 1.00 86.69 87 VAL A O 1
ATOM 635 N N . ARG A 1 88 ? 6.602 -5.272 -15.761 1.00 84.94 88 ARG A N 1
ATOM 636 C CA . ARG A 1 88 ? 6.309 -5.980 -17.008 1.00 84.94 88 ARG A CA 1
ATOM 637 C C . ARG A 1 88 ? 5.501 -7.227 -16.685 1.00 84.94 88 ARG A C 1
ATOM 639 O O . ARG A 1 88 ? 5.905 -8.013 -15.834 1.00 84.94 88 ARG A O 1
ATOM 646 N N . VAL A 1 89 ? 4.387 -7.414 -17.380 1.00 87.31 89 VAL A N 1
ATOM 647 C CA . VAL A 1 89 ? 3.479 -8.551 -17.224 1.00 87.31 89 VAL A CA 1
ATOM 648 C C . VAL A 1 89 ? 3.361 -9.261 -18.566 1.00 87.31 89 VAL A C 1
ATOM 650 O O . VAL A 1 89 ? 3.187 -8.625 -19.595 1.00 87.31 89 VAL A O 1
ATOM 653 N N . MET A 1 90 ? 3.448 -10.582 -18.576 1.00 91.81 90 MET A N 1
ATOM 654 C CA . MET A 1 90 ? 3.239 -11.404 -19.760 1.00 91.81 90 MET A CA 1
ATOM 655 C C . MET A 1 90 ? 1.980 -12.243 -19.535 1.00 91.81 90 MET A C 1
ATOM 657 O O . MET A 1 90 ? 2.072 -13.313 -18.928 1.00 91.81 90 MET A O 1
ATOM 661 N N . PRO A 1 91 ? 0.798 -11.725 -19.924 1.00 89.31 91 PRO A N 1
ATOM 662 C CA . PRO A 1 91 ? -0.453 -12.457 -19.804 1.00 89.31 91 PRO A CA 1
ATOM 663 C C . PRO A 1 91 ? -0.582 -13.507 -20.912 1.00 89.31 91 PRO A C 1
ATOM 665 O O . PRO A 1 91 ? 0.199 -13.545 -21.865 1.00 89.31 91 PRO A O 1
ATOM 668 N N . ASN A 1 92 ? -1.623 -14.325 -20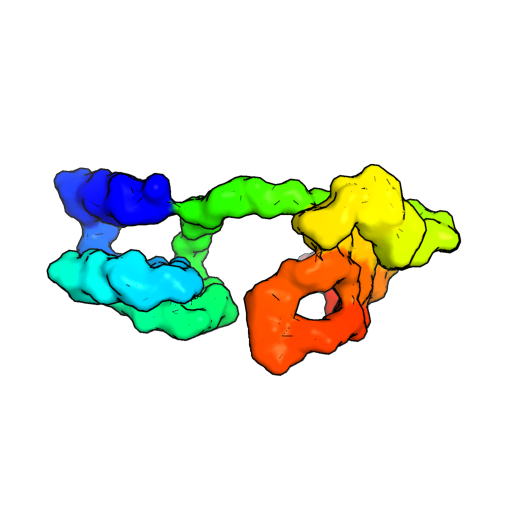.809 1.00 88.12 92 ASN A N 1
ATOM 669 C CA . ASN A 1 92 ? -2.088 -15.205 -21.871 1.00 88.12 92 ASN A CA 1
ATOM 670 C C . ASN A 1 92 ? -3.539 -14.864 -22.267 1.00 88.12 92 ASN A C 1
ATOM 672 O O . ASN A 1 92 ? -4.240 -14.146 -21.557 1.00 88.12 92 ASN A O 1
ATOM 676 N N . THR A 1 93 ? -3.998 -15.381 -23.409 1.00 90.81 93 THR A N 1
ATOM 677 C CA . THR A 1 93 ? -5.331 -15.111 -23.988 1.00 90.81 93 THR A CA 1
ATOM 678 C C . THR A 1 93 ? -6.531 -15.406 -23.067 1.00 90.81 93 THR A C 1
ATOM 680 O O . THR A 1 93 ? -7.510 -14.663 -23.140 1.00 90.81 93 THR A O 1
ATOM 683 N N . PRO A 1 94 ? -6.491 -16.405 -22.157 1.00 88.62 94 PRO A N 1
ATOM 684 C CA . PRO A 1 94 ? -7.525 -16.600 -21.133 1.00 88.62 94 PRO A CA 1
ATOM 685 C C . PRO A 1 94 ? -7.817 -15.387 -20.232 1.00 88.62 94 PRO A C 1
ATOM 687 O O . PRO A 1 94 ? -8.816 -15.393 -19.513 1.00 88.62 94 PRO A O 1
ATOM 690 N N . CYS A 1 95 ? -7.011 -14.319 -20.283 1.00 82.38 95 CYS A N 1
ATOM 691 C CA . CYS A 1 95 ? -7.319 -13.053 -19.620 1.00 82.38 95 CYS A CA 1
ATOM 692 C C . CYS A 1 95 ? -8.673 -12.447 -20.012 1.00 82.38 95 CYS A C 1
ATOM 694 O O . CYS A 1 95 ? -9.289 -11.789 -19.178 1.00 82.38 95 CYS A O 1
ATOM 696 N N . LEU A 1 96 ? -9.170 -12.720 -21.223 1.00 83.12 96 LEU A N 1
ATOM 697 C CA . LEU A 1 96 ? -10.461 -12.213 -21.702 1.00 83.12 96 LEU A CA 1
ATOM 698 C C . LEU A 1 96 ? -11.662 -12.792 -20.941 1.00 83.12 96 LEU A C 1
ATOM 700 O O . LEU A 1 96 ? -12.733 -12.195 -20.951 1.00 83.12 96 LEU A O 1
ATOM 704 N N . VAL A 1 97 ? -11.481 -13.939 -20.282 1.00 87.38 97 VAL A N 1
ATOM 705 C CA . VAL A 1 97 ? -12.530 -14.639 -19.522 1.00 87.38 97 VAL A CA 1
ATOM 706 C C . VAL A 1 97 ? -12.206 -14.737 -18.027 1.00 87.38 97 VAL A C 1
ATOM 708 O O . VAL A 1 97 ? -12.824 -15.515 -17.314 1.00 87.38 97 VAL A O 1
ATOM 711 N N . GLY A 1 98 ? -11.231 -13.960 -17.539 1.00 84.50 98 GLY A N 1
ATOM 712 C CA . GLY A 1 98 ? -10.855 -13.917 -16.119 1.00 84.50 98 GLY A CA 1
ATOM 713 C C . GLY A 1 98 ? -9.916 -15.034 -15.643 1.00 84.50 98 GLY A C 1
ATOM 714 O O . GLY A 1 98 ? -9.470 -15.004 -14.501 1.00 84.50 98 GLY A O 1
ATOM 715 N N . GLU A 1 99 ? -9.523 -15.961 -16.519 1.00 87.69 99 GLU A N 1
ATOM 716 C CA . GLU A 1 99 ? -8.742 -17.165 -16.179 1.00 87.69 99 GLU A CA 1
ATOM 717 C C . GLU A 1 99 ? -7.250 -17.024 -16.535 1.00 87.69 99 GLU A C 1
ATOM 719 O O . GLU A 1 99 ? -6.582 -17.962 -16.975 1.00 87.69 99 GLU A O 1
ATOM 724 N N . THR A 1 100 ? -6.708 -15.813 -16.397 1.00 85.88 100 THR A N 1
ATOM 725 C CA . THR A 1 100 ? -5.318 -15.522 -16.772 1.00 85.88 100 THR A CA 1
ATOM 726 C C . THR A 1 100 ? -4.306 -16.244 -15.882 1.00 85.88 100 THR A C 1
ATOM 728 O O . THR A 1 100 ? -4.430 -16.300 -14.653 1.00 85.88 100 THR A O 1
ATOM 731 N N . ALA A 1 101 ? -3.236 -16.719 -16.510 1.00 83.88 101 ALA A N 1
ATOM 732 C CA . ALA A 1 101 ? -1.967 -16.957 -15.840 1.00 83.88 101 ALA A CA 1
ATOM 733 C C . ALA A 1 101 ? -0.949 -15.984 -16.433 1.00 83.88 101 ALA A C 1
ATOM 735 O O . ALA A 1 101 ? -0.743 -15.967 -17.648 1.00 83.88 101 ALA A O 1
ATOM 736 N N . ALA A 1 102 ? -0.313 -15.183 -15.581 1.00 80.25 102 ALA A N 1
ATOM 737 C CA . ALA A 1 102 ? 0.649 -14.187 -16.022 1.00 80.25 102 ALA A CA 1
ATOM 738 C C . ALA A 1 102 ? 1.982 -14.333 -15.288 1.00 80.25 102 ALA A C 1
ATOM 740 O O . ALA A 1 102 ? 2.027 -14.518 -14.068 1.00 80.25 102 ALA A O 1
ATOM 741 N N . ALA A 1 103 ? 3.074 -14.207 -16.038 1.00 85.00 103 ALA A N 1
ATOM 742 C CA . ALA A 1 103 ? 4.392 -13.964 -15.465 1.00 85.00 103 ALA A CA 1
ATOM 743 C C . ALA A 1 103 ? 4.592 -12.455 -15.300 1.00 85.00 103 ALA A C 1
ATOM 745 O O . ALA A 1 103 ? 4.179 -11.683 -16.163 1.00 85.00 103 ALA A O 1
ATOM 746 N N . MET A 1 104 ? 5.239 -12.021 -14.225 1.00 85.06 104 MET A N 1
ATOM 747 C CA . MET A 1 104 ? 5.596 -10.618 -14.028 1.00 85.06 104 MET A CA 1
ATOM 748 C C . MET A 1 104 ? 7.050 -10.460 -13.607 1.00 85.06 104 MET A C 1
ATOM 750 O O . MET A 1 104 ? 7.589 -11.302 -12.888 1.00 85.06 104 MET A O 1
ATOM 754 N N . CYS A 1 105 ? 7.659 -9.352 -14.014 1.00 78.75 105 CYS A N 1
ATOM 755 C CA . CYS A 1 105 ? 8.945 -8.895 -13.509 1.00 78.75 105 CYS A CA 1
ATOM 756 C C . CYS A 1 105 ? 8.918 -7.393 -13.213 1.00 78.75 105 CYS A C 1
ATOM 758 O O . CYS A 1 105 ? 8.174 -6.627 -13.825 1.00 78.75 105 CYS A O 1
ATOM 760 N N . VAL A 1 106 ? 9.725 -6.983 -12.236 1.00 82.38 106 VAL A N 1
ATOM 761 C CA . VAL A 1 106 ? 9.817 -5.595 -11.767 1.00 82.38 106 VAL A CA 1
ATOM 762 C C . VAL A 1 106 ? 11.193 -5.005 -12.064 1.00 82.38 106 VAL A C 1
ATOM 764 O O . VAL A 1 106 ? 12.202 -5.702 -11.938 1.00 82.38 106 VAL A O 1
ATOM 767 N N . GLY A 1 107 ? 11.230 -3.726 -12.433 1.00 79.44 107 GLY A N 1
ATOM 768 C CA . GLY A 1 107 ? 12.450 -2.960 -12.696 1.00 79.44 107 GLY A CA 1
ATOM 769 C C . GLY A 1 107 ? 12.405 -1.546 -12.120 1.00 79.44 107 GLY A C 1
ATOM 770 O O . GLY A 1 107 ? 11.332 -1.014 -11.830 1.00 79.44 107 GLY A O 1
ATOM 771 N N . GLY A 1 108 ? 13.585 -0.943 -11.961 1.00 74.31 108 GLY A N 1
ATOM 772 C CA . GLY A 1 108 ? 13.777 0.390 -11.377 1.00 74.31 108 GLY A CA 1
ATOM 773 C C . GLY A 1 108 ? 14.254 0.349 -9.919 1.00 74.31 108 GLY A C 1
ATOM 774 O O . GLY A 1 108 ? 14.558 -0.716 -9.372 1.00 74.31 108 GLY A O 1
ATOM 775 N N . LYS A 1 109 ? 14.324 1.517 -9.266 1.00 64.81 109 LYS A N 1
ATOM 776 C CA . LYS A 1 109 ? 14.693 1.632 -7.841 1.00 64.81 109 LYS A CA 1
ATOM 777 C C . LYS A 1 109 ? 13.595 1.044 -6.952 1.00 64.81 109 LYS A C 1
ATOM 779 O O . LYS A 1 109 ? 12.698 1.746 -6.498 1.00 64.81 109 LYS A O 1
ATOM 784 N N . VAL A 1 110 ? 13.658 -0.248 -6.649 1.00 54.22 110 VAL A N 1
ATOM 785 C CA . VAL A 1 110 ? 12.807 -0.834 -5.603 1.00 54.22 110 VAL A CA 1
ATOM 786 C C . VAL A 1 110 ? 13.393 -0.453 -4.242 1.00 54.22 110 VAL A C 1
ATOM 788 O O . VAL A 1 110 ? 14.482 -0.897 -3.882 1.00 54.22 110 VAL A O 1
ATOM 791 N N . ARG A 1 111 ? 12.694 0.387 -3.469 1.00 45.56 111 ARG A N 1
ATOM 792 C CA . ARG A 1 111 ? 13.134 0.772 -2.118 1.00 45.56 111 ARG A CA 1
ATOM 793 C C . ARG A 1 111 ? 12.777 -0.352 -1.130 1.00 45.56 111 ARG A C 1
ATOM 795 O O . ARG A 1 111 ? 11.637 -0.454 -0.697 1.00 45.56 111 ARG A O 1
ATOM 802 N N . GLY A 1 112 ? 13.744 -1.215 -0.810 1.00 48.12 112 GLY A N 1
ATOM 803 C CA . GLY A 1 112 ? 13.633 -2.315 0.164 1.00 48.12 112 GLY A CA 1
ATOM 804 C C . GLY A 1 112 ? 14.919 -3.163 0.221 1.00 48.12 112 GLY A C 1
ATOM 805 O O . GLY A 1 112 ? 15.753 -3.016 -0.669 1.00 48.12 112 GLY A O 1
ATOM 806 N N . PRO A 1 113 ? 15.115 -4.066 1.210 1.00 36.78 113 PRO A N 1
ATOM 807 C CA . PRO A 1 113 ? 16.419 -4.692 1.512 1.00 36.78 113 PRO A CA 1
ATOM 808 C C . PRO A 1 113 ? 16.994 -5.624 0.431 1.00 36.78 113 PRO A C 1
ATOM 810 O O . PRO A 1 113 ? 17.978 -6.313 0.676 1.00 36.78 113 PRO A O 1
ATOM 813 N N . ARG A 1 114 ? 16.347 -5.750 -0.731 1.00 44.59 114 ARG A N 1
ATOM 814 C CA . ARG A 1 114 ? 16.658 -6.767 -1.743 1.00 44.59 114 ARG A CA 1
ATOM 815 C C . ARG A 1 114 ? 16.440 -6.181 -3.139 1.00 44.59 114 ARG A C 1
ATOM 817 O O . ARG A 1 114 ? 15.395 -6.409 -3.747 1.00 44.59 114 ARG A O 1
ATOM 824 N N . GLY A 1 115 ? 17.403 -5.385 -3.601 1.00 38.44 115 GLY A N 1
ATOM 825 C CA . GLY A 1 115 ? 17.442 -4.825 -4.952 1.00 38.44 115 GLY A CA 1
ATOM 826 C C . GLY A 1 115 ? 17.842 -5.890 -5.972 1.00 38.44 115 GLY A C 1
ATOM 827 O O . GLY A 1 115 ? 19.005 -6.263 -6.055 1.00 38.44 115 GLY A O 1
ATOM 828 N N . GLY A 1 116 ? 16.868 -6.398 -6.721 1.00 42.12 116 GLY A N 1
ATOM 829 C CA . GLY A 1 116 ? 17.058 -7.334 -7.828 1.00 42.12 116 GLY A CA 1
ATOM 830 C C . GLY A 1 116 ? 15.715 -7.637 -8.488 1.00 42.12 116 GLY A C 1
ATOM 831 O O . GLY A 1 116 ? 14.696 -7.706 -7.795 1.00 42.12 116 GLY A O 1
ATOM 832 N N . ALA A 1 117 ? 15.696 -7.777 -9.816 1.00 46.59 117 ALA A N 1
ATOM 833 C CA . ALA A 1 117 ? 14.490 -8.095 -10.577 1.00 46.59 117 ALA A CA 1
ATOM 834 C C . ALA A 1 117 ? 13.881 -9.409 -10.063 1.00 46.59 117 ALA A C 1
ATOM 836 O O . ALA A 1 117 ? 14.484 -10.474 -10.182 1.00 46.59 117 ALA A O 1
ATOM 837 N N . ARG A 1 118 ? 12.694 -9.343 -9.450 1.00 54.50 118 ARG A N 1
ATOM 838 C CA . ARG A 1 118 ? 11.971 -10.539 -9.002 1.00 54.50 118 ARG A CA 1
ATOM 839 C C . ARG A 1 118 ? 10.958 -10.955 -10.055 1.00 54.50 118 ARG A C 1
ATOM 841 O O . ARG A 1 118 ? 10.126 -10.144 -10.458 1.00 54.50 118 ARG A O 1
ATOM 848 N N . GLY A 1 119 ? 11.028 -12.219 -10.461 1.00 52.34 119 GLY A N 1
ATOM 849 C CA . GLY A 1 119 ? 9.967 -12.893 -11.199 1.00 52.34 119 GLY A CA 1
ATOM 850 C C . GLY A 1 119 ? 8.885 -13.393 -10.242 1.00 52.34 119 GLY A C 1
ATOM 851 O O . GLY A 1 119 ? 9.202 -13.934 -9.183 1.00 52.34 119 GLY A O 1
ATOM 852 N N . GLY A 1 120 ? 7.618 -13.214 -10.604 1.00 56.88 120 GLY A N 1
ATOM 853 C CA . GLY A 1 120 ? 6.467 -13.777 -9.897 1.00 56.88 120 GLY A CA 1
ATOM 854 C C . GLY A 1 120 ? 5.440 -14.322 -10.884 1.00 56.88 120 GLY A C 1
ATOM 855 O O . GLY A 1 120 ? 5.360 -13.849 -12.017 1.00 56.88 120 GLY A O 1
ATOM 856 N N . VAL A 1 121 ? 4.658 -15.318 -10.465 1.00 52.50 121 VAL A N 1
ATOM 857 C CA . VAL A 1 121 ? 3.501 -15.808 -11.226 1.00 52.50 121 VAL A CA 1
ATOM 858 C C . VAL A 1 121 ? 2.247 -15.353 -10.499 1.00 52.50 121 VAL A C 1
ATOM 860 O O . VAL A 1 121 ? 2.025 -15.740 -9.352 1.00 52.50 121 VAL A O 1
ATOM 863 N N . VAL A 1 122 ? 1.433 -14.540 -11.166 1.00 57.28 122 VAL A N 1
ATOM 864 C CA . VAL A 1 122 ? 0.117 -14.138 -10.665 1.00 57.28 122 VAL A CA 1
ATOM 865 C C . VAL A 1 122 ? -0.919 -14.994 -11.378 1.00 57.28 122 VAL A C 1
ATOM 867 O O . VAL A 1 122 ? -0.951 -15.060 -12.609 1.00 57.28 122 VAL A O 1
ATOM 870 N N . ARG A 1 123 ? -1.745 -15.687 -10.596 1.00 52.50 123 ARG A N 1
ATOM 871 C CA . ARG A 1 123 ? -2.891 -16.446 -11.101 1.00 52.50 123 ARG A CA 1
ATOM 872 C C . ARG A 1 123 ? -4.152 -15.624 -10.863 1.00 52.50 123 ARG A C 1
ATOM 874 O O . ARG A 1 123 ? -4.285 -15.038 -9.788 1.00 52.50 123 ARG A O 1
ATOM 881 N N . GLY A 1 124 ? -5.040 -15.575 -11.855 1.00 50.03 124 GLY A N 1
ATOM 882 C CA . GLY A 1 124 ? -6.363 -14.974 -11.701 1.00 50.03 124 GLY A CA 1
ATOM 883 C C . GLY A 1 124 ? -7.157 -15.621 -10.556 1.00 50.03 124 GLY A C 1
ATOM 884 O O . GLY A 1 124 ? -6.824 -16.735 -10.126 1.00 50.03 124 GLY A O 1
ATOM 885 N N . PRO A 1 125 ? -8.181 -14.932 -10.019 1.00 43.94 125 PRO A N 1
ATOM 886 C CA . PRO A 1 125 ? -9.080 -15.532 -9.043 1.00 43.94 125 PRO A CA 1
ATOM 887 C C . PRO A 1 125 ? -9.663 -16.812 -9.643 1.00 43.94 125 PRO A C 1
ATOM 889 O O . PRO A 1 125 ? -10.200 -16.786 -10.744 1.00 43.94 125 PRO A O 1
ATOM 892 N N . ARG A 1 126 ? -9.541 -17.939 -8.930 1.00 46.47 126 ARG A N 1
ATOM 893 C CA . ARG A 1 126 ? -10.245 -19.165 -9.315 1.00 46.47 126 ARG A CA 1
ATOM 894 C C . ARG A 1 126 ? -11.733 -18.845 -9.256 1.00 46.47 126 ARG A C 1
ATOM 896 O O . ARG A 1 126 ? -12.255 -18.692 -8.152 1.00 46.47 126 ARG A O 1
ATOM 903 N N . VAL A 1 127 ? -12.395 -18.727 -10.406 1.00 48.94 127 VAL A N 1
ATOM 904 C CA . VAL A 1 127 ? -13.855 -18.672 -10.441 1.00 48.94 127 VAL A CA 1
ATOM 905 C C . VAL A 1 127 ? -14.324 -19.984 -9.822 1.00 48.94 127 VAL A C 1
ATOM 907 O O . VAL A 1 127 ? -14.038 -21.067 -10.339 1.00 48.94 127 VAL A O 1
ATOM 910 N N . ALA A 1 128 ? -14.943 -19.902 -8.644 1.00 44.62 128 ALA A N 1
ATOM 911 C CA . ALA A 1 128 ? -15.577 -21.054 -8.030 1.00 44.62 128 ALA A CA 1
ATOM 912 C C . ALA A 1 128 ? -16.615 -21.555 -9.036 1.00 44.62 128 ALA A C 1
ATOM 914 O O . ALA A 1 128 ? -17.580 -20.853 -9.332 1.00 44.62 128 ALA A O 1
ATOM 915 N N . ARG A 1 129 ? -16.357 -22.722 -9.634 1.00 41.22 129 ARG A N 1
ATOM 916 C CA . ARG A 1 129 ? -17.337 -23.390 -10.485 1.00 41.22 129 ARG A CA 1
ATOM 917 C C . ARG A 1 129 ? -18.531 -23.711 -9.587 1.00 41.22 129 ARG A C 1
ATOM 919 O O . ARG A 1 129 ? -18.373 -24.493 -8.650 1.00 41.22 129 ARG A O 1
ATOM 926 N N . GLY A 1 130 ? -19.639 -23.010 -9.819 1.00 41.62 130 GLY A N 1
ATOM 927 C CA . GLY A 1 130 ? -20.953 -23.365 -9.286 1.00 41.62 130 GLY A CA 1
ATOM 928 C C . GLY A 1 130 ? -21.476 -24.648 -9.908 1.00 41.62 130 GLY A C 1
ATOM 929 O O . GLY A 1 130 ? -20.937 -25.056 -10.965 1.00 41.62 130 GLY A O 1
#

Organism: NCBI:txid145388

Radius of gyration: 18.73 Å; chains: 1; bounding box: 38×37×46 Å

pLDDT: mean 80.63, std 16.19, range [36.78, 96.12]

InterPro domains:
  IPR028939 Pyrroline-5-carboxylate reductase, catalytic, N-terminal [PF03807] (1-64)
  IPR036291 NAD(P)-binding domain superfamily [SSF51735] (1-108)

Foldseek 3Di:
DVVVVLVVCCVVVVDQLCLAEEEDPDVVVQVVSVVRPHHYDDDPVVVVVSHPDDDDPDDDQAEAEAQDPPQDPVNVCVVVDQQYKYKYKHWDPCVVVQFIKIKIWIDHDDPDPDPDIDIDIDTGPDPPDD